Protein AF-A0A382XPJ4-F1 (afdb_monomer)

Solvent-accessible surface area (backbone atoms only — not comparable to full-atom values): 4368 Å² total; per-residue (Å²): 132,84,81,50,68,51,63,38,90,88,68,51,61,36,40,54,40,82,37,63,43,63,74,92,69,76,44,64,37,40,57,50,59,84,88,46,98,73,22,36,33,28,32,28,71,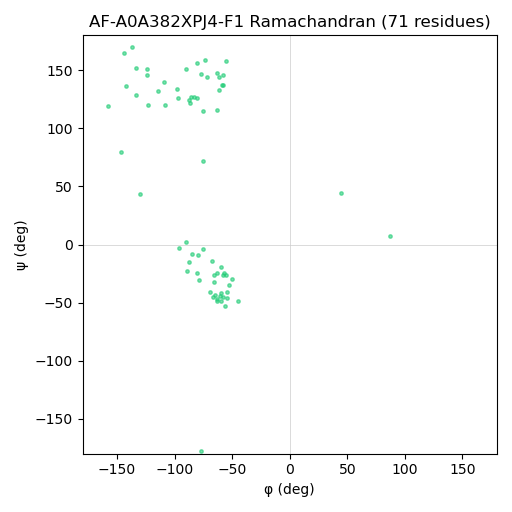84,48,57,73,68,58,37,50,51,40,50,51,52,32,51,45,39,65,66,42,67,94,50,54,87,88,78,102

Nearest PDB structures (foldseek):
  8jje-assembly1_A  TM=4.002E-01  e=5.799E+00  Homo sapiens
  8jd3-assembly1_3  TM=4.004E-01  e=5.423E+00  Homo sapiens
  9b8s-assembly1_A  TM=2.457E-01  e=3.625E+00  Homo sapiens

Foldseek 3Di:
DDFDWDAEPVRQIETEDQDAPDVVVVDQWDWADSPDPHTYIYGHNPDDPVVSVVSVVLNVVCNHCVVDDSVRD

pLDDT: mean 95.4, std 6.46, range [56.0, 98.25]

Structure (mmCIF, N/CA/C/O backbone):
data_AF-A0A382XPJ4-F1
#
_entry.id   AF-A0A382XPJ4-F1
#
loop_
_atom_site.group_PDB
_atom_site.id
_atom_site.type_symbol
_atom_site.label_atom_id
_atom_site.label_alt_id
_atom_site.label_comp_id
_atom_site.label_asym_id
_atom_site.label_entity_id
_atom_site.label_seq_id
_atom_site.pdbx_PDB_ins_code
_atom_site.Cartn_x
_atom_site.Cartn_y
_atom_site.Cartn_z
_atom_site.occupancy
_atom_site.B_iso_or_equiv
_atom_site.auth_seq_id
_atom_site.auth_comp_id
_atom_site.auth_asym_id
_atom_site.auth_atom_id
_atom_site.pdbx_PDB_model_num
ATOM 1 N N . MET A 1 1 ? 13.447 -14.246 0.991 1.00 56.00 1 MET A N 1
ATOM 2 C CA . MET A 1 1 ? 13.359 -12.830 1.404 1.00 56.00 1 MET A CA 1
ATOM 3 C C . MET A 1 1 ? 12.326 -12.785 2.505 1.00 56.00 1 MET A C 1
ATOM 5 O O . MET A 1 1 ? 11.290 -13.410 2.329 1.00 56.00 1 MET A O 1
ATOM 9 N N . GLU A 1 2 ? 12.648 -12.177 3.642 1.00 67.06 2 GLU A N 1
ATOM 10 C CA . GLU A 1 2 ? 11.713 -12.051 4.764 1.00 67.06 2 GLU A CA 1
ATOM 11 C C . GLU A 1 2 ? 10.482 -11.238 4.350 1.00 67.06 2 GLU A C 1
ATOM 13 O O . GLU A 1 2 ? 10.589 -10.301 3.553 1.00 67.06 2 GLU A O 1
ATOM 18 N N . ASN A 1 3 ? 9.317 -11.616 4.877 1.00 78.62 3 ASN A N 1
ATOM 19 C CA . ASN A 1 3 ? 8.084 -10.870 4.664 1.00 78.62 3 ASN A CA 1
ATOM 20 C C . ASN A 1 3 ? 8.140 -9.616 5.537 1.00 78.62 3 ASN A C 1
ATOM 22 O O . ASN A 1 3 ? 8.174 -9.707 6.764 1.00 78.62 3 ASN A O 1
ATOM 26 N N . ILE A 1 4 ? 8.181 -8.449 4.897 1.00 93.94 4 ILE A N 1
ATOM 27 C CA . ILE A 1 4 ? 8.180 -7.166 5.597 1.00 93.94 4 ILE A CA 1
ATOM 28 C C . ILE A 1 4 ? 6.737 -6.855 5.980 1.00 93.94 4 ILE A C 1
ATOM 30 O O . ILE A 1 4 ? 5.853 -6.842 5.123 1.00 93.94 4 ILE A O 1
ATOM 34 N N . LYS A 1 5 ? 6.513 -6.596 7.265 1.00 96.25 5 LYS A N 1
ATOM 35 C CA . LYS A 1 5 ? 5.215 -6.208 7.810 1.00 96.25 5 LYS A CA 1
ATOM 36 C C . LYS A 1 5 ? 5.333 -4.884 8.544 1.00 96.25 5 LYS A C 1
ATOM 38 O O . LYS A 1 5 ? 6.358 -4.612 9.167 1.00 96.25 5 LYS A O 1
ATOM 43 N N . PHE A 1 6 ? 4.284 -4.080 8.481 1.00 96.56 6 PHE A N 1
ATOM 44 C CA . PHE A 1 6 ? 4.165 -2.858 9.269 1.00 96.56 6 PHE A CA 1
ATOM 45 C C . PHE A 1 6 ? 2.714 -2.656 9.694 1.00 96.56 6 PHE A C 1
ATOM 47 O O . PHE A 1 6 ? 1.806 -3.286 9.157 1.00 96.56 6 PHE A O 1
ATOM 54 N N . LYS A 1 7 ? 2.508 -1.769 10.663 1.00 97.69 7 LYS A N 1
ATOM 55 C CA . LYS A 1 7 ? 1.193 -1.395 11.170 1.00 97.69 7 LYS A CA 1
ATOM 56 C C . LYS A 1 7 ? 0.923 0.070 10.832 1.00 97.69 7 LY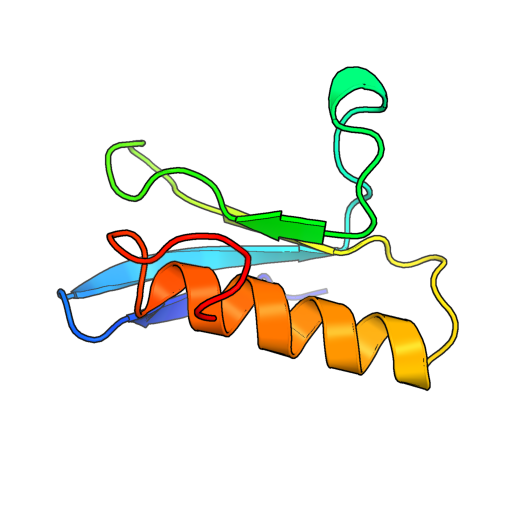S A C 1
ATOM 58 O O . LYS A 1 7 ? 1.811 0.899 11.037 1.00 97.69 7 LYS A O 1
ATOM 63 N N . ASN A 1 8 ? -0.254 0.374 10.291 1.00 97.38 8 ASN A N 1
ATOM 64 C CA . ASN A 1 8 ? -0.663 1.755 10.020 1.00 97.38 8 ASN A CA 1
ATOM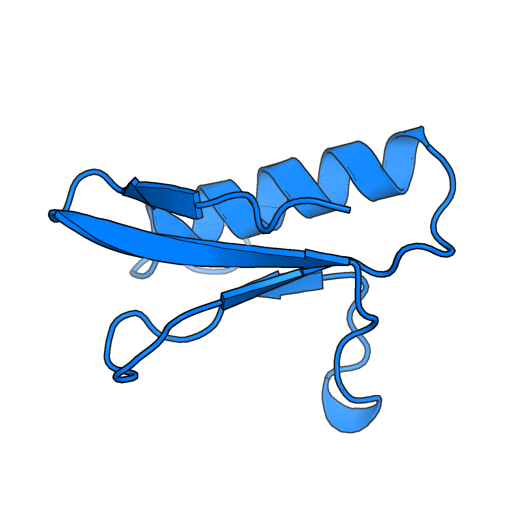 65 C C . ASN A 1 8 ? -1.118 2.474 11.315 1.00 97.38 8 ASN A C 1
ATOM 67 O O . ASN A 1 8 ? -1.072 1.900 12.407 1.00 97.38 8 ASN A O 1
ATOM 71 N N . SER A 1 9 ? -1.566 3.729 11.206 1.00 97.12 9 SER A N 1
ATOM 72 C CA . SER A 1 9 ? -2.059 4.525 12.346 1.00 97.12 9 SER A CA 1
ATOM 73 C C . SER A 1 9 ? -3.313 3.955 13.013 1.00 97.12 9 SER A C 1
ATOM 75 O O . SER A 1 9 ? -3.518 4.188 14.201 1.00 97.12 9 SER A O 1
ATOM 77 N N . ASP A 1 10 ? -4.104 3.172 12.282 1.00 96.38 10 ASP A N 1
ATOM 78 C CA . ASP A 1 10 ? -5.352 2.567 12.767 1.00 96.38 10 ASP A CA 1
ATOM 79 C C . ASP A 1 10 ? -5.129 1.184 13.392 1.00 96.38 10 ASP A C 1
ATOM 81 O O . ASP A 1 10 ? -6.060 0.512 13.831 1.00 96.38 10 ASP A O 1
ATOM 85 N N . GLY A 1 11 ? -3.873 0.741 13.456 1.00 97.06 11 GLY A N 1
ATOM 86 C CA . GLY A 1 11 ? -3.499 -0.516 14.081 1.00 97.06 11 GLY A CA 1
ATOM 87 C C . GLY A 1 11 ? -3.576 -1.741 13.164 1.00 97.06 11 GLY A C 1
ATOM 88 O O . GLY A 1 11 ? -3.348 -2.858 13.644 1.00 97.06 11 GLY A O 1
ATOM 89 N N . ILE A 1 12 ? -3.826 -1.539 11.869 1.00 97.75 12 ILE A N 1
ATOM 90 C CA . ILE A 1 12 ? -3.971 -2.579 10.847 1.00 97.75 12 ILE A CA 1
ATOM 91 C C . ILE A 1 12 ? -2.589 -2.998 10.349 1.00 97.75 12 ILE A C 1
ATOM 93 O O . ILE A 1 12 ? -1.774 -2.159 9.963 1.00 97.75 12 ILE A O 1
ATOM 97 N N . GLU A 1 13 ? -2.309 -4.301 10.386 1.00 97.81 13 GLU A N 1
ATOM 98 C CA . GLU A 1 13 ? -1.046 -4.866 9.911 1.00 97.81 13 GLU A CA 1
ATOM 99 C C . GLU A 1 13 ? -1.127 -5.181 8.415 1.00 97.81 13 GLU A C 1
ATOM 101 O O . GLU A 1 13 ? -1.979 -5.955 7.990 1.00 97.81 13 GLU A O 1
ATOM 106 N N . TYR A 1 14 ? -0.201 -4.622 7.638 1.00 98.00 14 TYR A N 1
ATOM 107 C CA . TYR A 1 14 ? -0.055 -4.883 6.212 1.00 98.00 14 TYR A CA 1
ATOM 108 C C . TYR A 1 14 ? 1.201 -5.702 5.937 1.00 98.00 14 TYR A C 1
ATOM 110 O O . TYR A 1 14 ? 2.274 -5.448 6.494 1.00 98.00 14 TYR A O 1
ATOM 118 N N . GLU A 1 15 ? 1.085 -6.651 5.010 1.00 97.62 15 GLU A N 1
ATOM 119 C CA . GLU A 1 15 ? 2.220 -7.385 4.451 1.00 97.62 15 GLU A CA 1
ATOM 120 C C . GLU A 1 15 ? 2.666 -6.769 3.119 1.00 97.62 15 GLU A C 1
ATOM 122 O O . GLU A 1 15 ? 1.886 -6.655 2.172 1.00 97.62 15 GLU A O 1
ATOM 127 N N . LEU A 1 16 ? 3.948 -6.424 3.012 1.00 97.25 16 LEU A N 1
ATOM 128 C CA . LEU A 1 16 ? 4.556 -5.970 1.768 1.00 97.25 16 LEU A CA 1
ATOM 129 C C . LEU A 1 16 ? 5.037 -7.168 0.949 1.00 97.25 16 LEU A C 1
ATOM 131 O O . LEU A 1 16 ? 5.891 -7.946 1.382 1.00 97.25 16 LEU A O 1
ATOM 135 N N . VAL A 1 17 ? 4.526 -7.283 -0.275 1.00 97.00 17 VAL A N 1
ATOM 136 C CA . VAL A 1 17 ? 4.813 -8.388 -1.187 1.00 97.00 17 VAL A CA 1
ATOM 137 C C . VAL A 1 17 ? 5.376 -7.855 -2.503 1.00 97.00 17 VAL A C 1
ATOM 139 O O . VAL A 1 17 ? 4.716 -7.144 -3.260 1.00 97.00 17 VAL A O 1
ATOM 142 N N . TRP A 1 18 ? 6.594 -8.283 -2.835 1.00 95.94 18 TRP A N 1
ATOM 143 C CA . TRP A 1 18 ? 7.240 -8.002 -4.120 1.00 95.94 18 TRP A CA 1
ATOM 144 C C . TRP A 1 18 ? 6.644 -8.852 -5.247 1.00 95.94 18 TRP A C 1
ATOM 146 O O . TRP A 1 18 ? 7.254 -9.805 -5.738 1.00 95.94 18 TRP A O 1
ATOM 156 N N . LYS A 1 19 ? 5.419 -8.523 -5.648 1.00 96.06 19 LYS A N 1
ATOM 157 C CA . LYS A 1 19 ? 4.655 -9.223 -6.676 1.00 96.06 19 LYS A CA 1
ATOM 158 C C . LYS A 1 19 ? 3.874 -8.213 -7.503 1.00 96.06 19 LYS A C 1
ATOM 160 O O . LYS A 1 19 ? 3.232 -7.326 -6.958 1.00 96.06 19 LYS A O 1
ATOM 165 N N . ARG A 1 20 ? 3.883 -8.393 -8.826 1.00 96.44 20 ARG A N 1
ATOM 166 C CA . ARG A 1 20 ? 3.063 -7.585 -9.733 1.00 96.44 20 ARG A CA 1
ATOM 167 C C . ARG A 1 20 ? 1.566 -7.783 -9.421 1.00 96.44 20 ARG A C 1
ATOM 169 O O . ARG A 1 20 ? 1.145 -8.943 -9.315 1.00 96.44 20 ARG A O 1
ATOM 176 N N . PRO A 1 21 ? 0.767 -6.704 -9.325 1.00 97.56 21 PRO A N 1
ATOM 177 C CA . PRO A 1 21 ? -0.686 -6.800 -9.230 1.00 97.56 21 PRO A CA 1
ATOM 178 C C . PRO A 1 21 ? -1.304 -7.601 -10.383 1.00 97.56 21 PRO A C 1
ATOM 180 O O . PRO A 1 21 ? -0.721 -7.746 -11.462 1.00 97.56 21 PRO A O 1
ATOM 183 N N . HIS A 1 22 ? -2.509 -8.134 -10.172 1.00 96.81 22 HIS A N 1
ATOM 184 C CA . HIS A 1 22 ? -3.222 -8.844 -11.233 1.00 96.81 22 HIS A CA 1
ATOM 185 C C . HIS A 1 22 ? -3.448 -7.916 -12.439 1.00 96.81 22 HIS A C 1
ATOM 187 O O . HIS A 1 22 ? -3.854 -6.769 -12.266 1.00 96.81 22 HIS A O 1
ATOM 193 N N . TYR A 1 23 ? -3.241 -8.417 -13.663 1.00 94.19 23 TYR A N 1
ATOM 194 C CA . TYR A 1 23 ? -3.248 -7.602 -14.890 1.00 94.19 23 TYR A CA 1
ATOM 195 C C . TYR A 1 23 ? -4.539 -6.791 -15.097 1.00 94.19 23 TYR A C 1
ATOM 197 O O . TYR A 1 23 ? -4.499 -5.731 -15.710 1.00 94.19 23 TYR A O 1
ATOM 205 N N . LYS A 1 24 ? -5.666 -7.258 -14.541 1.00 96.56 24 LYS A N 1
ATOM 206 C CA . LYS A 1 24 ? -6.967 -6.563 -14.566 1.00 96.56 24 LYS A CA 1
ATOM 207 C C . LYS A 1 24 ? -6.943 -5.158 -13.947 1.00 96.56 24 LYS A C 1
ATOM 209 O O . LYS A 1 24 ? -7.783 -4.346 -14.302 1.00 96.56 24 LYS A O 1
ATOM 214 N N . TYR A 1 25 ? -6.018 -4.895 -13.023 1.00 93.31 25 TYR A N 1
ATOM 215 C CA . TYR A 1 25 ? -5.881 -3.594 -12.364 1.00 93.31 25 TYR A CA 1
ATOM 216 C C . TYR A 1 25 ? -4.985 -2.627 -13.141 1.00 93.31 25 TYR A C 1
ATOM 218 O O . TYR A 1 25 ? -5.003 -1.439 -12.858 1.00 93.31 25 TYR A O 1
ATOM 226 N N . ASN A 1 26 ? -4.202 -3.127 -14.108 1.00 94.62 26 ASN A N 1
ATOM 227 C CA . ASN A 1 26 ? -3.251 -2.338 -14.895 1.00 94.62 26 ASN A CA 1
ATOM 228 C C . ASN A 1 26 ? -2.401 -1.363 -14.048 1.00 94.62 26 ASN A C 1
ATOM 230 O O . ASN A 1 26 ? -2.225 -0.204 -14.414 1.00 94.62 26 ASN A O 1
ATOM 234 N N . ALA A 1 27 ? -1.896 -1.843 -12.909 1.00 96.19 27 ALA A N 1
ATOM 235 C CA . ALA A 1 27 ? -1.203 -1.029 -11.918 1.00 96.19 27 ALA A CA 1
ATOM 236 C C . ALA A 1 27 ? 0.207 -1.559 -11.614 1.00 96.19 27 ALA A C 1
ATOM 238 O O .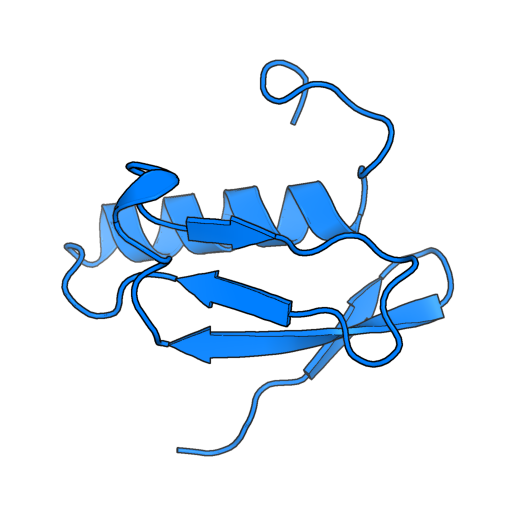 ALA A 1 27 ? 0.481 -2.762 -11.720 1.00 96.19 27 ALA A O 1
ATOM 239 N N . ASP A 1 28 ? 1.089 -0.634 -11.238 1.00 97.56 28 ASP A N 1
ATOM 240 C CA . ASP A 1 28 ? 2.472 -0.893 -10.819 1.00 97.56 28 ASP A CA 1
ATOM 241 C C . ASP A 1 28 ? 2.542 -1.389 -9.361 1.00 97.56 28 ASP A C 1
ATOM 243 O O . ASP A 1 28 ? 3.425 -2.181 -9.006 1.00 97.56 28 ASP A O 1
ATOM 247 N N . GLY A 1 29 ? 1.596 -0.937 -8.536 1.00 97.88 29 GLY A N 1
ATOM 248 C CA . GLY A 1 29 ? 1.378 -1.338 -7.154 1.00 97.88 29 GLY A CA 1
ATOM 249 C C . GLY A 1 29 ? -0.111 -1.531 -6.865 1.00 97.88 29 GLY A C 1
ATOM 250 O O . GLY A 1 29 ? -0.949 -1.302 -7.739 1.00 97.88 29 GLY A O 1
ATOM 251 N N . LEU A 1 30 ? -0.428 -2.095 -5.701 1.00 97.94 30 LEU A N 1
ATOM 252 C CA . LEU A 1 30 ? -1.804 -2.222 -5.226 1.00 97.94 30 LEU A CA 1
ATOM 253 C C . LEU A 1 30 ? -1.844 -2.377 -3.704 1.00 97.94 30 LEU A C 1
ATOM 255 O O . LEU A 1 30 ? -1.363 -3.386 -3.178 1.00 97.94 30 LE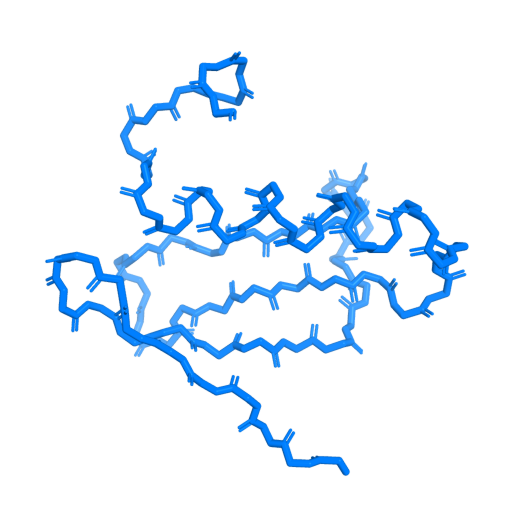U A O 1
ATOM 259 N N . CYS A 1 31 ? -2.493 -1.438 -3.027 1.00 98.06 31 CYS A N 1
ATOM 260 C CA . CYS A 1 31 ? -2.910 -1.546 -1.638 1.00 98.06 31 CYS A CA 1
ATOM 261 C C . CYS A 1 31 ? -4.270 -2.251 -1.538 1.00 98.06 31 CYS A C 1
ATOM 263 O O . CYS A 1 31 ? -5.241 -1.899 -2.207 1.00 98.06 31 CYS A O 1
ATOM 265 N N . TYR A 1 32 ? -4.341 -3.296 -0.720 1.00 97.75 32 TYR A N 1
ATOM 266 C CA . TYR A 1 32 ? -5.589 -4.005 -0.445 1.00 97.75 32 TYR A CA 1
ATOM 267 C C . TYR A 1 32 ? -6.424 -3.261 0.596 1.00 97.75 32 TYR A C 1
ATOM 269 O O . TYR A 1 32 ? -5.877 -2.542 1.427 1.00 97.75 32 TYR A O 1
ATOM 277 N N . SER A 1 33 ? -7.738 -3.502 0.577 1.00 96.88 33 SER A N 1
ATOM 278 C CA . SER A 1 33 ? -8.650 -2.935 1.572 1.00 96.88 33 SER A CA 1
ATOM 279 C C . SER A 1 33 ? -8.254 -3.346 2.998 1.00 96.88 33 SER A C 1
ATOM 281 O O . SE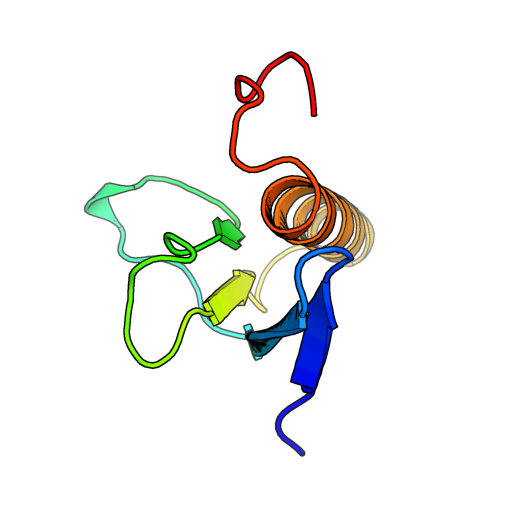R A 1 33 ? -7.981 -4.5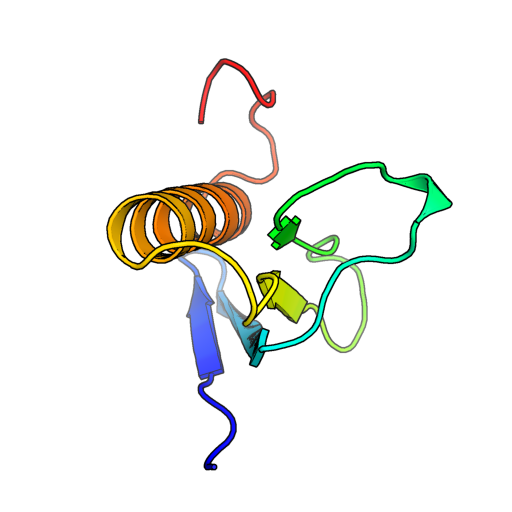35 3.210 1.00 96.88 33 SER A O 1
ATOM 283 N N . PRO A 1 34 ? -8.287 -2.412 3.971 1.00 97.00 34 PRO A N 1
ATOM 284 C CA . PRO A 1 34 ? -8.080 -2.690 5.391 1.00 97.00 34 PRO A CA 1
ATOM 285 C C . PRO A 1 34 ? -9.092 -3.683 5.978 1.00 97.00 34 PRO A C 1
ATOM 287 O O . PRO A 1 34 ? -8.832 -4.258 7.029 1.00 97.00 34 PRO A O 1
ATOM 290 N N . GLU A 1 35 ? -10.235 -3.888 5.318 1.00 96.81 35 GLU A N 1
ATOM 291 C CA . GLU A 1 35 ? -11.301 -4.794 5.769 1.00 96.81 35 GLU A CA 1
ATOM 292 C C . GLU A 1 35 ? -11.020 -6.275 5.462 1.00 96.81 35 GLU A C 1
ATOM 294 O O . GLU A 1 35 ? -11.764 -7.151 5.899 1.00 96.81 35 GLU A O 1
ATOM 299 N N . LEU A 1 36 ? -9.977 -6.583 4.684 1.00 94.75 36 LEU A N 1
ATOM 300 C CA . LEU A 1 36 ? -9.585 -7.968 4.421 1.00 94.75 36 LEU A CA 1
ATOM 301 C C . LEU A 1 36 ? -8.839 -8.560 5.622 1.00 94.75 36 LEU A C 1
ATOM 303 O O . LEU A 1 36 ? -8.025 -7.884 6.236 1.00 94.75 36 LEU A O 1
ATOM 307 N N . ASP A 1 37 ? -9.005 -9.862 5.872 1.00 92.50 37 ASP A N 1
ATOM 308 C CA . ASP A 1 37 ? -8.342 -10.567 6.989 1.00 92.50 37 ASP A CA 1
ATOM 309 C C . ASP A 1 37 ? -6.803 -10.470 6.980 1.00 92.50 37 ASP A C 1
ATOM 311 O O . ASP A 1 37 ? -6.146 -10.642 8.005 1.00 92.50 37 ASP A O 1
ATOM 315 N N . ASN A 1 38 ? -6.203 -10.250 5.808 1.00 92.62 38 ASN A N 1
ATOM 316 C CA . ASN A 1 38 ? -4.75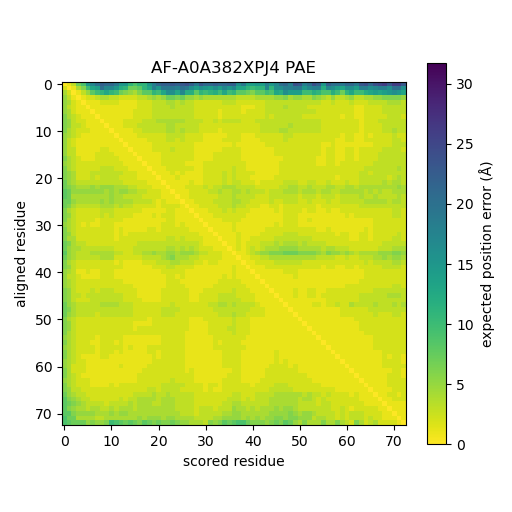8 -10.113 5.640 1.00 92.62 38 ASN A CA 1
ATOM 317 C C . ASN A 1 38 ? -4.469 -9.109 4.518 1.00 92.62 38 ASN A C 1
ATOM 319 O O . ASN A 1 38 ? -4.235 -9.527 3.372 1.00 92.62 38 ASN A O 1
ATOM 323 N N . PRO A 1 39 ? -4.549 -7.800 4.804 1.00 97.06 39 PRO A N 1
ATOM 324 C CA . PRO A 1 39 ? -4.348 -6.780 3.799 1.00 97.06 39 PRO A CA 1
ATOM 325 C C . PRO A 1 39 ? -2.866 -6.714 3.413 1.00 97.06 39 PRO A C 1
ATOM 327 O O . PRO A 1 39 ? -1.950 -6.955 4.203 1.00 97.06 39 PRO A O 1
ATOM 330 N N . LYS A 1 40 ? -2.623 -6.453 2.132 1.00 97.56 40 LYS A N 1
ATOM 331 C CA . LYS A 1 40 ? -1.301 -6.521 1.510 1.00 97.56 40 LYS A CA 1
ATOM 332 C C . LYS A 1 40 ? -1.042 -5.305 0.651 1.00 97.56 40 LYS A C 1
ATOM 334 O O . LYS A 1 40 ? -1.959 -4.757 0.048 1.00 97.56 40 LYS A O 1
ATOM 339 N N . ILE A 1 41 ? 0.234 -4.976 0.531 1.00 98.06 41 ILE A N 1
ATOM 340 C CA . ILE A 1 41 ? 0.744 -4.056 -0.475 1.00 98.06 41 ILE A CA 1
ATOM 341 C C . ILE A 1 41 ? 1.526 -4.867 -1.497 1.00 98.06 41 ILE A C 1
ATOM 343 O O . ILE A 1 41 ? 2.504 -5.541 -1.167 1.00 98.06 41 ILE A O 1
ATOM 347 N N . LEU A 1 42 ? 1.088 -4.805 -2.748 1.00 98.06 42 LEU A N 1
ATOM 348 C CA . LEU A 1 42 ? 1.781 -5.404 -3.877 1.00 98.06 42 LEU A CA 1
ATOM 349 C C . LEU A 1 42 ? 2.608 -4.330 -4.582 1.00 98.06 42 LEU A C 1
ATOM 351 O O . LEU A 1 42 ? 2.093 -3.257 -4.864 1.00 98.06 42 LEU A O 1
ATOM 355 N N . VAL A 1 43 ? 3.865 -4.625 -4.915 1.00 98.06 43 VAL A N 1
ATOM 356 C CA . VAL A 1 43 ? 4.699 -3.758 -5.767 1.00 98.06 43 VAL A CA 1
ATOM 357 C C . VAL A 1 43 ? 5.398 -4.610 -6.817 1.00 98.06 43 VAL A C 1
ATOM 359 O O . VAL A 1 43 ? 6.055 -5.600 -6.475 1.00 98.06 43 VAL A O 1
ATOM 362 N N . ASP A 1 44 ? 5.301 -4.232 -8.097 1.00 97.88 44 ASP A N 1
ATOM 363 C CA . ASP A 1 44 ? 5.955 -4.974 -9.176 1.00 97.88 44 ASP A CA 1
ATOM 364 C C . ASP A 1 44 ? 7.495 -4.949 -9.014 1.00 97.88 44 ASP A C 1
ATOM 366 O O . ASP A 1 44 ? 8.145 -3.897 -9.123 1.00 97.88 44 ASP A O 1
ATOM 370 N N . PRO A 1 45 ? 8.140 -6.113 -8.785 1.00 96.75 45 PRO A N 1
ATOM 371 C CA . PRO A 1 45 ? 9.583 -6.181 -8.588 1.00 96.75 45 PRO A CA 1
ATOM 372 C C . PRO A 1 45 ? 10.386 -5.834 -9.849 1.00 96.75 45 PRO A C 1
ATOM 374 O O . PRO A 1 45 ? 11.591 -5.588 -9.739 1.00 96.75 45 PRO A O 1
ATOM 377 N N . LYS A 1 46 ? 9.762 -5.800 -11.032 1.00 97.44 46 LYS A N 1
ATOM 378 C CA . LYS A 1 46 ? 10.422 -5.520 -12.316 1.00 97.44 46 LYS A CA 1
ATOM 379 C C . LYS A 1 46 ? 10.556 -4.026 -12.620 1.00 97.44 46 LYS A C 1
ATOM 381 O O . LYS A 1 46 ? 11.250 -3.662 -13.568 1.00 97.44 46 LYS A O 1
ATOM 386 N N . LEU A 1 47 ? 9.943 -3.154 -11.817 1.00 97.38 47 LEU A N 1
ATOM 387 C CA . LEU A 1 47 ? 10.047 -1.705 -11.985 1.00 97.38 47 LEU A CA 1
ATOM 388 C C . LEU A 1 47 ? 11.487 -1.212 -11.805 1.00 97.38 47 LEU A C 1
ATOM 390 O O . LEU A 1 47 ? 12.253 -1.708 -10.970 1.00 97.38 47 LEU A O 1
ATOM 394 N N . LYS A 1 48 ? 11.839 -0.153 -12.547 1.00 98.00 48 LYS A N 1
ATOM 395 C CA . LYS A 1 48 ? 13.096 0.583 -12.343 1.00 98.00 48 LYS A CA 1
ATOM 396 C C . LYS A 1 48 ? 13.154 1.118 -10.911 1.00 98.00 48 LYS A C 1
ATOM 398 O O . LYS A 1 48 ? 12.138 1.552 -10.377 1.00 98.00 48 LYS A O 1
ATOM 403 N N . LYS A 1 49 ? 14.354 1.171 -10.321 1.00 97.44 49 LYS A N 1
ATOM 404 C CA . LYS A 1 49 ? 14.582 1.518 -8.902 1.00 97.44 49 LYS A CA 1
ATOM 405 C C . LYS A 1 49 ? 13.787 2.740 -8.417 1.00 97.44 49 LYS A C 1
ATOM 407 O O . LYS A 1 49 ? 13.127 2.650 -7.391 1.00 97.44 49 LYS A O 1
ATOM 412 N N . ARG A 1 50 ? 13.812 3.851 -9.166 1.00 97.94 50 ARG A N 1
ATOM 413 C CA . ARG A 1 50 ? 13.073 5.076 -8.812 1.00 97.94 50 ARG A CA 1
ATOM 414 C C . ARG A 1 50 ? 11.559 4.858 -8.807 1.00 97.94 50 ARG A C 1
ATOM 416 O O . ARG A 1 50 ? 10.916 5.215 -7.834 1.00 97.94 50 ARG A O 1
ATOM 423 N N . ARG A 1 51 ? 11.009 4.247 -9.862 1.00 98.00 51 ARG A N 1
ATOM 424 C CA . ARG A 1 51 ? 9.567 3.982 -9.961 1.00 98.00 51 ARG A CA 1
ATOM 425 C C . ARG A 1 51 ? 9.112 3.004 -8.885 1.00 98.00 51 ARG A C 1
ATOM 427 O O . ARG A 1 51 ? 8.135 3.285 -8.221 1.00 98.00 51 ARG A O 1
ATOM 434 N N . LYS A 1 52 ? 9.881 1.938 -8.648 1.00 97.94 52 LYS A N 1
ATOM 435 C CA . LYS A 1 52 ? 9.634 0.976 -7.568 1.00 97.94 52 LYS A CA 1
ATOM 436 C C . LYS A 1 52 ? 9.526 1.655 -6.203 1.00 97.94 52 LYS A C 1
ATOM 438 O O . LYS A 1 52 ? 8.620 1.341 -5.447 1.00 97.94 52 LYS A O 1
ATOM 443 N N . LEU A 1 53 ? 10.450 2.571 -5.896 1.00 97.88 53 LEU A N 1
ATOM 444 C CA . LEU A 1 53 ? 10.423 3.320 -4.642 1.00 97.88 53 LEU A CA 1
ATOM 445 C C . LEU A 1 53 ? 9.212 4.257 -4.572 1.00 97.88 53 LEU A C 1
ATOM 447 O O . LEU A 1 53 ? 8.545 4.279 -3.549 1.00 97.88 53 LEU A O 1
ATOM 451 N N . SER A 1 54 ? 8.918 4.997 -5.645 1.00 98.06 54 SER A N 1
ATOM 452 C CA . SER A 1 54 ? 7.742 5.874 -5.697 1.00 98.06 54 SER A CA 1
ATOM 453 C C . SER A 1 54 ? 6.440 5.098 -5.503 1.00 98.06 54 SER A C 1
ATOM 455 O O . SER A 1 54 ? 5.664 5.472 -4.640 1.00 98.06 54 SER A O 1
ATOM 457 N N . THR A 1 55 ? 6.254 3.992 -6.227 1.00 98.12 55 THR A N 1
ATOM 458 C CA . THR A 1 55 ? 5.087 3.113 -6.083 1.00 98.12 55 THR A CA 1
ATOM 459 C C . THR A 1 55 ? 4.999 2.539 -4.675 1.00 98.12 55 THR A C 1
ATOM 461 O O . THR A 1 55 ? 3.940 2.559 -4.077 1.00 98.12 55 THR A O 1
ATOM 464 N N . LEU A 1 56 ? 6.111 2.079 -4.093 1.00 98.19 56 LEU A N 1
ATOM 465 C CA . LEU A 1 56 ? 6.094 1.612 -2.709 1.00 98.19 56 LEU A CA 1
ATOM 466 C C . LEU A 1 56 ? 5.612 2.701 -1.736 1.00 98.19 56 LEU A C 1
ATOM 468 O O . LEU A 1 56 ? 4.822 2.407 -0.847 1.00 98.19 56 LEU A O 1
ATOM 472 N N . ILE A 1 57 ? 6.101 3.935 -1.883 1.00 97.88 57 ILE A N 1
ATOM 473 C CA . ILE A 1 57 ? 5.681 5.051 -1.028 1.00 97.88 57 ILE A CA 1
ATOM 474 C C . ILE A 1 57 ? 4.186 5.322 -1.217 1.00 97.88 57 ILE A C 1
ATOM 476 O O . ILE A 1 57 ? 3.482 5.417 -0.225 1.00 97.88 57 ILE A O 1
ATOM 480 N N . GLU A 1 58 ? 3.713 5.390 -2.460 1.00 98.12 58 GLU A N 1
ATOM 481 C CA . GLU A 1 58 ? 2.305 5.606 -2.828 1.00 98.12 58 GLU A CA 1
ATOM 482 C C . GLU A 1 58 ? 1.383 4.554 -2.191 1.00 98.12 58 GLU A C 1
ATOM 484 O O . GLU A 1 58 ? 0.489 4.905 -1.427 1.00 98.12 58 GLU A O 1
ATOM 489 N N . GLU A 1 59 ? 1.675 3.259 -2.366 1.00 98.25 59 GLU A N 1
ATOM 490 C CA . GLU A 1 59 ? 0.859 2.189 -1.774 1.00 98.25 59 GLU A CA 1
ATOM 491 C C . GLU A 1 59 ? 0.906 2.163 -0.240 1.00 98.25 59 GLU A C 1
ATOM 493 O O . GLU A 1 59 ? -0.066 1.784 0.412 1.00 98.25 59 GLU A O 1
ATOM 498 N N . VAL A 1 60 ? 2.036 2.542 0.366 1.00 97.94 60 VAL A N 1
ATOM 499 C CA . VAL A 1 60 ? 2.111 2.676 1.827 1.00 97.94 60 VAL A CA 1
ATOM 500 C C . VAL A 1 60 ? 1.274 3.866 2.286 1.00 97.94 60 VAL A C 1
ATOM 502 O O . VAL A 1 60 ? 0.561 3.736 3.274 1.00 97.94 60 VAL A O 1
ATOM 505 N N . THR A 1 61 ? 1.299 4.993 1.575 1.00 98.06 61 THR A N 1
ATOM 506 C CA . THR A 1 61 ? 0.446 6.152 1.875 1.00 98.06 61 THR A CA 1
ATOM 507 C C . THR A 1 61 ? -1.033 5.767 1.786 1.00 98.06 61 THR A C 1
ATOM 509 O O . THR A 1 61 ? -1.779 6.079 2.713 1.00 98.06 61 THR A O 1
ATOM 512 N N . HIS A 1 62 ? -1.439 4.973 0.788 1.00 97.94 62 HIS A N 1
ATOM 513 C CA . HIS A 1 62 ? -2.793 4.399 0.711 1.00 97.94 62 HIS A CA 1
ATOM 514 C C . HIS A 1 62 ? -3.185 3.611 1.964 1.00 97.94 62 HIS A C 1
ATOM 516 O O . HIS A 1 62 ? -4.297 3.762 2.464 1.00 97.94 62 HIS A O 1
ATOM 522 N N . ALA A 1 63 ? -2.267 2.830 2.539 1.00 98.00 63 ALA A N 1
ATOM 523 C CA . ALA A 1 63 ? -2.538 2.093 3.773 1.00 98.00 63 ALA A CA 1
ATOM 524 C C . ALA A 1 63 ? -2.760 3.000 5.000 1.00 98.00 63 ALA A C 1
ATOM 526 O O . ALA A 1 63 ? -3.435 2.586 5.941 1.00 98.00 63 ALA A O 1
ATOM 527 N N . PHE A 1 64 ? -2.204 4.216 5.023 1.00 97.81 64 PHE A N 1
ATOM 528 C CA . PHE A 1 64 ? -2.442 5.206 6.088 1.00 97.81 64 PHE A CA 1
ATOM 529 C C . PHE A 1 64 ? -3.640 6.121 5.809 1.00 97.81 64 PHE A C 1
ATOM 531 O O . PHE A 1 64 ? -4.195 6.696 6.741 1.00 97.81 64 PHE A O 1
ATOM 538 N N . PHE A 1 65 ? -4.035 6.271 4.545 1.00 97.50 65 PHE A N 1
ATOM 539 C CA . PHE A 1 65 ? -5.046 7.232 4.111 1.00 97.50 65 PHE A CA 1
ATOM 540 C C . PHE A 1 65 ? -6.112 6.583 3.224 1.00 97.50 65 PHE A C 1
ATOM 542 O O . PHE A 1 65 ? -6.529 7.172 2.235 1.00 97.50 65 PHE A O 1
ATOM 549 N N . TRP A 1 66 ? -6.584 5.390 3.598 1.00 96.62 66 TRP A N 1
ATOM 550 C CA . TRP A 1 66 ? -7.522 4.585 2.802 1.00 96.62 66 TRP A CA 1
ATOM 551 C C . TRP A 1 66 ? -8.792 5.338 2.363 1.00 96.62 66 TRP A C 1
ATOM 553 O O . TRP A 1 66 ? -9.286 5.147 1.258 1.00 96.62 66 TRP A O 1
ATOM 563 N N . GLU A 1 67 ? -9.294 6.244 3.205 1.00 95.94 67 GLU A N 1
ATOM 564 C CA . GLU A 1 67 ? -10.484 7.062 2.924 1.00 95.94 67 GLU A CA 1
ATOM 565 C C . GLU A 1 67 ? -10.231 8.213 1.928 1.00 95.94 67 GLU A C 1
ATOM 567 O O . GLU A 1 67 ? -11.142 8.982 1.604 1.00 95.94 67 GLU A O 1
ATOM 572 N N . LYS A 1 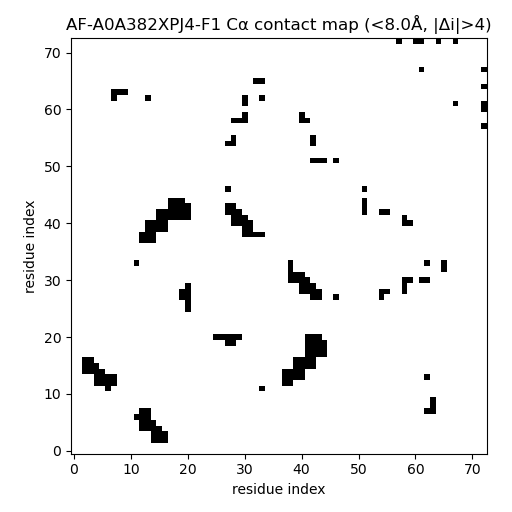68 ? -8.985 8.409 1.484 1.00 96.50 68 LYS A N 1
ATOM 573 C CA . LYS A 1 68 ? -8.613 9.431 0.501 1.00 96.50 68 LYS A CA 1
ATOM 574 C C . LYS A 1 68 ? -8.692 8.877 -0.915 1.00 96.50 68 LYS A C 1
ATOM 576 O O . LYS A 1 68 ? -8.534 7.688 -1.162 1.00 96.50 68 LYS A O 1
ATOM 581 N N . SER A 1 69 ? -8.963 9.770 -1.863 1.00 94.75 69 SER A N 1
ATOM 582 C CA . SER A 1 69 ? -8.936 9.414 -3.279 1.00 94.75 69 SER A CA 1
ATOM 583 C C . SER A 1 69 ? -7.497 9.241 -3.765 1.00 94.75 69 SER A C 1
ATOM 585 O O . SER A 1 69 ? -6.591 9.856 -3.211 1.00 94.75 69 SER A O 1
ATOM 587 N N . GLU A 1 70 ? -7.299 8.511 -4.867 1.00 91.69 70 GLU A N 1
ATOM 588 C CA . GLU A 1 70 ? -5.979 8.327 -5.501 1.00 91.69 70 GLU A CA 1
ATOM 589 C C . GLU A 1 70 ? -5.224 9.638 -5.752 1.00 91.69 70 GLU A C 1
ATOM 591 O O . GLU A 1 70 ? -4.004 9.676 -5.769 1.00 91.69 70 GLU A O 1
ATOM 596 N N . LYS A 1 71 ? -5.955 10.733 -5.975 1.00 93.00 71 LYS A N 1
ATOM 597 C CA . LYS A 1 71 ? -5.370 12.044 -6.261 1.00 93.00 71 LYS A CA 1
ATOM 598 C C . LYS A 1 71 ? -4.899 12.781 -5.000 1.00 93.00 71 LYS A C 1
ATOM 600 O O . LYS A 1 71 ? -4.076 13.687 -5.112 1.00 93.00 71 LYS A O 1
ATOM 605 N N . ASP A 1 72 ? -5.481 12.460 -3.848 1.00 91.88 72 ASP A N 1
ATOM 606 C CA . ASP A 1 72 ? -5.233 13.147 -2.575 1.00 91.88 72 ASP A CA 1
ATOM 607 C C . ASP A 1 72 ? -4.183 12.433 -1.703 1.00 91.88 72 ASP A C 1
ATOM 609 O O . ASP A 1 72 ? -3.852 12.930 -0.622 1.00 91.88 72 ASP A O 1
ATOM 613 N N . VAL A 1 73 ? -3.692 11.282 -2.169 1.00 85.75 73 VAL A N 1
ATOM 614 C CA . VAL A 1 73 ? -2.584 10.482 -1.621 1.00 85.75 73 VAL A CA 1
ATOM 615 C C . VAL A 1 73 ? -1.301 10.839 -2.370 1.00 85.75 73 VAL A C 1
ATOM 617 O O . VAL A 1 73 ? -0.255 10.984 -1.695 1.00 85.75 73 VAL A O 1
#

Organism: NCBI:txid408172

Sequence (73 aa):
MENIKFKNSDGIEYELVWKRPHYKYNADGLCYSPELDNPKILVDPKLKKRRKLSTLIEEVTHAFFWEKSEKDV

Secondary structure (DSSP, 8-state):
---EEEE-TTS-EEEEE--PPPGGG--SEEEPPTTSSS-EEEE-TTS-HHHHHHHHHHHHHHHH-TTS-TTT-

Radius of gyration: 11.68 Å; Cα contacts (8 Å, |Δi|>4): 110; chains: 1; bounding box: 26×26×29 Å

Mean predicted aligned error: 2.72 Å